Protein AF-A0A2W2DM22-F1 (afdb_monomer_lite)

Sequence (124 aa):
AEGGGFAGAFPGEAGGELDALRLTFRRKAYLAALDRLVTRLGEAVPSRVGDVPDSPELAGLLRRRAELGLDCSPGAPLLLDERGGPIPAEETERRLRFARLVRVSIEGNAGLCRGLLRTRYAGR

Secondary structure (DSSP, 8-state):
-----HHHHSTTTHHHHHHHHHHHHHHHHHHHHHHHHHHHHTT---SBGGGSPP-HHHHHHHHHHHHHT---STTSBS-B-TTSPBPPHHHHHHHHHHHHHHHHHHHHHHHHHHHHHHHHHTT-

pLDDT: mean 89.44, std 14.13, range [38.12, 98.69]

Radius of gyration: 17.46 Å; chains: 1; bounding box: 32×31×54 Å

Foldseek 3Di:
DPDQDVCNVPPPPCDPVVVVVVLVVLQLQLLLLLLVQDVVVDPDDDQFLLVRPDDPSSVSNLVSCVVQVEDSDRGQGSAAHSNNHHDDPVCVVVSSVVSVVSNVVVVVVVVVVVVVCCVVPVPD

Structure (mmCIF, N/CA/C/O backbone):
data_AF-A0A2W2DM22-F1
#
_entry.id   AF-A0A2W2DM22-F1
#
loop_
_atom_site.group_PDB
_atom_site.id
_atom_site.type_symbol
_atom_site.label_atom_id
_atom_site.label_alt_id
_atom_site.label_comp_id
_atom_site.label_asym_id
_atom_site.label_entity_id
_atom_site.label_seq_id
_atom_site.pdbx_PDB_ins_code
_atom_site.Cartn_x
_atom_site.Cartn_y
_atom_site.Cartn_z
_atom_site.occupancy
_atom_site.B_iso_or_equiv
_atom_site.auth_seq_id
_atom_site.auth_comp_id
_atom_site.auth_asym_id
_atom_site.auth_atom_id
_atom_site.pdbx_PDB_model_num
ATOM 1 N N . ALA A 1 1 ? 8.227 -3.312 -36.137 1.00 38.12 1 ALA A N 1
ATOM 2 C CA . ALA A 1 1 ? 7.721 -3.993 -34.934 1.00 38.12 1 ALA A CA 1
ATOM 3 C C . ALA A 1 1 ? 8.414 -3.387 -33.722 1.00 38.12 1 ALA A C 1
ATOM 5 O O . ALA A 1 1 ? 9.594 -3.637 -33.513 1.00 38.12 1 ALA A O 1
ATOM 6 N N . GLU A 1 2 ? 7.718 -2.516 -32.991 1.00 56.66 2 GLU A N 1
ATOM 7 C CA . GLU A 1 2 ? 8.115 -2.147 -31.631 1.00 56.66 2 GLU A CA 1
ATOM 8 C C . GLU A 1 2 ? 7.848 -3.361 -30.743 1.00 56.66 2 GLU A C 1
ATOM 10 O O . GLU A 1 2 ? 6.728 -3.866 -30.735 1.00 56.66 2 GLU A O 1
ATOM 15 N N . GLY A 1 3 ? 8.854 -3.913 -30.071 1.00 49.59 3 GLY A N 1
ATOM 16 C CA . GLY A 1 3 ? 8.620 -5.210 -29.434 1.00 49.59 3 GLY A CA 1
ATOM 17 C C . GLY A 1 3 ? 9.828 -5.850 -28.790 1.00 49.59 3 GLY A C 1
ATOM 18 O O . GLY A 1 3 ? 10.070 -7.032 -28.981 1.00 49.59 3 GLY A O 1
ATOM 19 N N . GLY A 1 4 ? 10.582 -5.079 -28.018 1.00 42.50 4 GLY A N 1
ATOM 20 C CA . GLY A 1 4 ? 11.546 -5.631 -27.081 1.00 42.50 4 GLY A CA 1
ATOM 21 C C . GLY A 1 4 ? 11.340 -4.960 -25.739 1.00 42.50 4 GLY A C 1
ATOM 22 O O . GLY A 1 4 ? 12.092 -4.059 -25.387 1.00 42.50 4 GLY A O 1
ATOM 23 N N . GLY A 1 5 ? 10.295 -5.344 -24.997 1.00 61.47 5 GLY A N 1
ATOM 24 C CA . GLY A 1 5 ? 10.232 -5.012 -23.568 1.00 61.47 5 GLY A CA 1
ATOM 25 C C . GLY A 1 5 ? 11.482 -5.541 -22.850 1.00 61.47 5 GLY A C 1
ATOM 26 O O . GLY A 1 5 ? 12.315 -6.196 -23.465 1.00 61.47 5 GLY A O 1
ATOM 27 N N . PHE A 1 6 ? 11.625 -5.327 -21.543 1.00 63.94 6 PHE A N 1
ATOM 28 C CA . PHE A 1 6 ? 12.798 -5.822 -20.797 1.00 63.94 6 PHE A CA 1
ATOM 29 C C . PHE A 1 6 ? 13.142 -7.299 -21.103 1.00 63.94 6 PHE A C 1
ATOM 31 O O . PHE A 1 6 ? 14.303 -7.636 -21.287 1.00 63.94 6 PHE A O 1
ATOM 38 N N . ALA A 1 7 ? 12.128 -8.152 -21.292 1.00 63.12 7 ALA A N 1
ATOM 39 C CA . ALA A 1 7 ? 12.307 -9.548 -21.695 1.00 63.12 7 ALA A CA 1
ATOM 40 C C . ALA A 1 7 ? 12.852 -9.779 -23.113 1.00 63.12 7 ALA A C 1
ATOM 42 O O . ALA A 1 7 ? 13.512 -10.783 -23.352 1.00 63.12 7 ALA A O 1
ATOM 43 N N . GLY A 1 8 ? 12.605 -8.858 -24.042 1.00 62.81 8 GLY A N 1
ATOM 44 C CA . GLY A 1 8 ? 13.243 -8.866 -25.357 1.00 62.81 8 GLY A CA 1
ATOM 45 C C . GLY A 1 8 ? 14.667 -8.303 -25.337 1.00 62.81 8 GLY A C 1
ATOM 46 O O . GLY A 1 8 ? 15.451 -8.638 -26.216 1.00 62.81 8 GLY A O 1
ATOM 47 N N . ALA A 1 9 ? 15.014 -7.478 -24.341 1.00 67.56 9 ALA A N 1
ATOM 48 C CA . ALA A 1 9 ? 16.380 -6.993 -24.139 1.00 67.56 9 ALA A CA 1
ATOM 49 C C . ALA A 1 9 ? 17.274 -8.020 -23.415 1.00 67.56 9 ALA A C 1
ATOM 51 O O . ALA A 1 9 ? 18.480 -8.028 -23.646 1.00 67.56 9 ALA A O 1
ATOM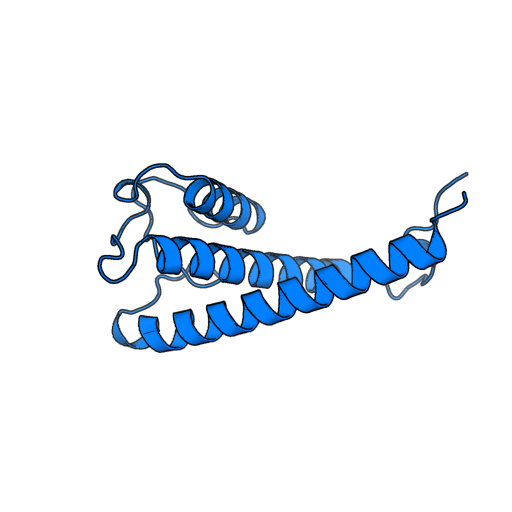 52 N N . PHE A 1 10 ? 16.683 -8.892 -22.587 1.00 62.25 10 PHE A N 1
ATOM 53 C CA . PHE A 1 10 ? 17.381 -9.918 -21.800 1.00 62.25 10 PHE A CA 1
ATOM 54 C C . PHE A 1 10 ? 16.659 -11.280 -21.900 1.00 62.25 10 PHE A C 1
ATOM 56 O O . PHE A 1 10 ? 15.888 -11.655 -21.005 1.00 62.25 10 PHE A O 1
ATOM 63 N N . PRO A 1 11 ? 16.847 -12.020 -23.010 1.00 59.50 11 PRO A N 1
ATOM 64 C CA . PRO A 1 11 ? 16.194 -13.309 -23.230 1.00 59.50 11 PRO A CA 1
ATOM 65 C C . PRO A 1 11 ? 16.674 -14.352 -22.210 1.00 59.50 11 PRO A C 1
ATOM 67 O O . PRO A 1 11 ? 17.872 -14.543 -22.040 1.00 59.50 11 PRO A O 1
ATOM 70 N N . GLY A 1 12 ? 15.748 -15.050 -21.548 1.00 62.72 12 GLY A N 1
ATOM 71 C CA . GLY A 1 12 ? 16.063 -16.105 -20.568 1.00 62.72 12 GLY A CA 1
ATOM 72 C C . GLY A 1 12 ? 16.193 -15.636 -19.113 1.00 62.72 12 GLY A C 1
ATOM 73 O O . GLY A 1 12 ? 15.990 -16.441 -18.211 1.00 62.72 12 GLY A O 1
ATOM 74 N N . GLU A 1 13 ? 16.413 -14.342 -18.871 1.00 56.16 13 GLU A N 1
ATOM 75 C CA . GLU A 1 13 ? 16.506 -13.766 -17.514 1.00 56.16 13 GLU A CA 1
ATOM 76 C C . GLU A 1 13 ? 15.158 -13.193 -17.030 1.00 56.16 13 GLU A C 1
ATOM 78 O O . GLU A 1 13 ? 14.842 -13.149 -15.846 1.00 56.16 13 GLU A O 1
ATOM 83 N N . ALA A 1 14 ? 14.287 -12.795 -17.957 1.00 58.22 14 ALA A N 1
ATOM 84 C CA . ALA A 1 14 ? 13.179 -11.898 -17.641 1.00 58.22 14 ALA A CA 1
ATOM 85 C C . ALA A 1 14 ? 11.823 -12.550 -17.306 1.00 58.22 14 ALA A C 1
ATOM 87 O O . ALA A 1 14 ? 10.915 -11.855 -16.854 1.00 58.22 14 ALA A O 1
ATOM 88 N N . GLY A 1 15 ? 11.632 -13.849 -17.555 1.00 57.16 15 GLY A N 1
ATOM 89 C CA . GLY A 1 15 ? 10.311 -14.486 -17.434 1.00 57.16 15 GLY A CA 1
ATOM 90 C C . GLY A 1 15 ? 9.806 -14.599 -15.990 1.00 57.16 15 GLY A C 1
ATOM 91 O O . GLY A 1 15 ? 8.660 -14.262 -15.716 1.00 57.16 15 GLY A O 1
ATOM 92 N N . GLY A 1 16 ? 10.672 -15.033 -15.065 1.00 59.94 16 GLY A N 1
ATOM 93 C CA . GLY A 1 16 ? 10.334 -15.236 -13.648 1.00 59.94 16 GLY A CA 1
ATOM 94 C C . GLY A 1 16 ? 10.820 -14.124 -12.713 1.00 59.94 16 GLY A C 1
ATOM 95 O O . GLY A 1 16 ? 10.112 -13.753 -11.775 1.00 59.94 16 GLY A O 1
ATOM 96 N N . GLU A 1 17 ? 11.992 -13.535 -12.981 1.00 65.19 17 GLU A N 1
ATOM 97 C CA . GLU A 1 17 ? 12.535 -12.455 -12.144 1.00 65.19 17 GLU A CA 1
ATOM 98 C C . GLU A 1 17 ? 11.653 -11.204 -12.161 1.00 65.19 17 GLU A C 1
ATOM 100 O O . GLU A 1 17 ? 11.494 -10.540 -11.135 1.00 65.19 17 GLU A O 1
ATOM 105 N N . LEU A 1 18 ? 11.021 -10.892 -13.299 1.00 80.00 18 LEU A N 1
ATOM 106 C CA . LEU A 1 18 ? 10.202 -9.689 -13.414 1.00 80.00 18 LEU A CA 1
ATOM 107 C C . LEU A 1 18 ? 8.929 -9.745 -12.573 1.00 80.00 18 LEU A C 1
ATOM 109 O O . LEU A 1 18 ? 8.507 -8.704 -12.075 1.00 80.00 18 LEU A O 1
ATOM 113 N N . ASP A 1 19 ? 8.315 -10.910 -12.386 1.00 84.00 19 ASP A N 1
ATOM 114 C CA . ASP A 1 19 ? 7.096 -11.013 -11.579 1.00 84.00 19 ASP A CA 1
ATOM 115 C C . ASP A 1 19 ?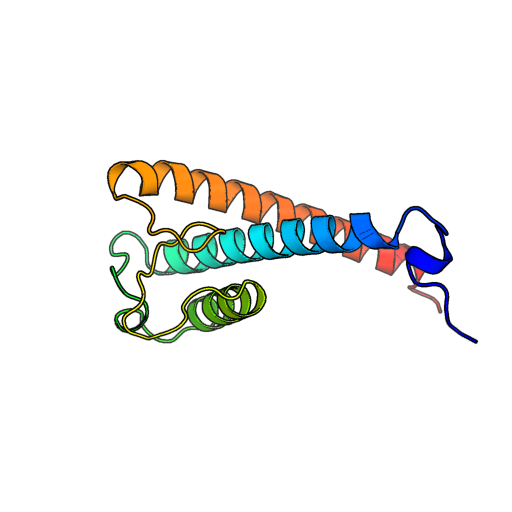 7.396 -10.904 -10.085 1.00 84.00 19 ASP A C 1
ATOM 117 O O . ASP A 1 19 ? 6.720 -10.154 -9.373 1.00 84.00 19 ASP A O 1
ATOM 121 N N . ALA A 1 20 ? 8.473 -11.540 -9.621 1.00 85.94 20 ALA A N 1
ATOM 122 C CA . ALA A 1 20 ? 8.972 -11.357 -8.260 1.00 85.94 20 ALA A CA 1
ATOM 123 C C . ALA A 1 20 ? 9.384 -9.894 -8.001 1.00 85.94 20 ALA A C 1
ATOM 125 O O . ALA A 1 20 ? 9.067 -9.312 -6.952 1.00 85.94 20 ALA A O 1
ATOM 126 N N . LEU A 1 21 ? 10.027 -9.259 -8.983 1.00 88.44 21 LEU A N 1
ATOM 127 C CA . LEU A 1 21 ? 10.399 -7.851 -8.918 1.00 88.44 21 LEU A CA 1
ATOM 128 C C . LEU A 1 21 ? 9.161 -6.945 -8.883 1.00 88.44 21 LEU A C 1
ATOM 130 O O . LEU A 1 21 ? 9.057 -6.072 -8.019 1.00 88.44 21 LEU A O 1
ATOM 134 N N . ARG A 1 22 ? 8.181 -7.172 -9.765 1.00 90.88 22 ARG A N 1
ATOM 135 C CA . ARG A 1 22 ? 6.902 -6.441 -9.785 1.00 90.88 22 ARG A CA 1
ATOM 136 C C . ARG A 1 22 ? 6.175 -6.572 -8.459 1.00 90.88 22 ARG A C 1
ATOM 138 O O . ARG A 1 22 ? 5.708 -5.564 -7.934 1.00 90.88 22 ARG A O 1
ATOM 145 N N . LEU A 1 23 ? 6.110 -7.776 -7.896 1.00 93.62 23 LEU A N 1
ATOM 146 C CA . LEU A 1 23 ? 5.510 -8.001 -6.586 1.00 93.62 23 LEU A CA 1
ATOM 147 C C . LEU A 1 23 ? 6.234 -7.190 -5.506 1.00 93.62 23 LEU A C 1
ATOM 149 O O . LEU A 1 23 ? 5.585 -6.527 -4.698 1.00 93.62 23 LEU A O 1
ATOM 153 N N . THR A 1 24 ? 7.567 -7.163 -5.532 1.00 93.81 24 THR A N 1
ATOM 154 C CA . THR A 1 24 ? 8.370 -6.342 -4.613 1.00 93.81 24 THR A CA 1
ATOM 155 C C . THR A 1 24 ? 8.021 -4.857 -4.734 1.00 93.81 24 THR A C 1
ATOM 157 O O . THR A 1 24 ? 7.792 -4.192 -3.722 1.00 93.81 24 THR A O 1
ATOM 160 N N . PHE A 1 25 ? 7.917 -4.324 -5.953 1.00 94.00 25 PHE A N 1
ATOM 161 C CA . PHE A 1 25 ? 7.515 -2.931 -6.167 1.00 94.00 25 PHE A CA 1
ATOM 162 C C . PHE A 1 25 ? 6.068 -2.655 -5.749 1.00 94.00 25 PHE A C 1
ATOM 164 O O . PHE A 1 25 ? 5.817 -1.612 -5.149 1.00 94.00 25 PHE A O 1
ATOM 171 N N . ARG A 1 26 ? 5.129 -3.575 -6.000 1.00 96.56 26 ARG A N 1
ATOM 172 C CA . ARG A 1 26 ? 3.728 -3.453 -5.557 1.00 96.56 26 ARG A CA 1
ATOM 173 C C . ARG A 1 26 ? 3.628 -3.405 -4.033 1.00 96.56 26 ARG A C 1
ATOM 175 O O . ARG A 1 26 ? 2.980 -2.510 -3.499 1.00 96.56 26 ARG A O 1
ATOM 182 N N . ARG A 1 27 ? 4.351 -4.282 -3.328 1.00 97.69 27 ARG A N 1
ATOM 183 C CA . ARG A 1 27 ? 4.442 -4.275 -1.857 1.00 97.69 27 ARG A CA 1
ATOM 184 C C . ARG A 1 27 ? 5.018 -2.965 -1.328 1.00 97.69 27 ARG A C 1
ATOM 186 O O . ARG A 1 27 ? 4.441 -2.349 -0.439 1.00 97.69 27 ARG A O 1
ATOM 193 N N . LYS A 1 28 ? 6.109 -2.477 -1.923 1.00 97.75 28 LYS A N 1
ATOM 194 C CA . LYS A 1 28 ? 6.685 -1.174 -1.561 1.00 97.75 28 LYS A CA 1
ATOM 195 C C . LYS A 1 28 ? 5.702 -0.025 -1.820 1.00 97.75 28 LYS A C 1
ATOM 197 O O . LYS A 1 28 ? 5.557 0.862 -0.983 1.00 97.75 28 LYS A O 1
ATOM 202 N N . ALA A 1 29 ? 4.997 -0.047 -2.951 1.00 97.62 29 ALA A N 1
ATOM 203 C CA . ALA A 1 29 ? 4.001 0.965 -3.295 1.00 97.62 29 ALA A CA 1
ATOM 204 C C . ALA A 1 29 ? 2.811 0.967 -2.323 1.00 97.62 29 ALA A C 1
ATOM 206 O O . ALA A 1 29 ? 2.319 2.044 -1.984 1.00 97.62 29 ALA A O 1
ATOM 207 N N . TYR A 1 30 ? 2.385 -0.211 -1.858 1.00 98.44 30 TYR A N 1
ATOM 208 C CA . TYR A 1 30 ? 1.400 -0.363 -0.789 1.00 98.44 30 TYR A CA 1
ATOM 209 C C . TYR A 1 30 ? 1.879 0.280 0.517 1.00 98.44 30 TYR A C 1
ATOM 211 O O . TYR A 1 30 ? 1.198 1.166 1.027 1.00 98.44 30 TYR A O 1
ATOM 219 N N . LEU A 1 31 ? 3.076 -0.067 1.004 1.00 98.25 31 LEU A N 1
ATOM 220 C CA . LEU A 1 31 ? 3.636 0.528 2.226 1.00 98.25 31 LEU A CA 1
ATOM 221 C C . LEU A 1 31 ? 3.742 2.057 2.123 1.00 98.25 31 LEU A C 1
ATOM 223 O O . LEU A 1 31 ? 3.377 2.777 3.047 1.00 98.25 31 LEU A O 1
ATOM 227 N N . ALA A 1 32 ? 4.165 2.572 0.969 1.00 98.19 32 ALA A N 1
ATOM 228 C CA . ALA A 1 32 ? 4.229 4.010 0.737 1.00 98.19 32 ALA A CA 1
ATOM 229 C C . ALA A 1 32 ? 2.845 4.688 0.714 1.00 98.19 32 ALA A C 1
ATOM 231 O O . ALA A 1 32 ? 2.725 5.857 1.076 1.00 98.19 32 ALA A O 1
ATOM 232 N N . ALA A 1 33 ? 1.800 3.994 0.250 1.00 98.25 33 ALA A N 1
ATOM 233 C CA . ALA A 1 33 ? 0.426 4.488 0.318 1.00 98.25 33 ALA A CA 1
ATOM 234 C C . ALA A 1 33 ? -0.110 4.473 1.757 1.00 98.25 33 ALA A C 1
ATOM 236 O O . ALA A 1 33 ? -0.765 5.432 2.159 1.00 98.25 33 ALA A O 1
ATOM 237 N N . LEU A 1 34 ? 0.228 3.439 2.535 1.00 97.88 34 LEU A N 1
ATOM 238 C CA . LEU A 1 34 ? -0.122 3.340 3.949 1.00 97.88 34 LEU A CA 1
ATOM 239 C C . LEU A 1 34 ? 0.492 4.488 4.761 1.00 97.88 34 LEU A C 1
ATOM 241 O O . LEU A 1 34 ? -0.230 5.164 5.487 1.00 97.88 34 LEU A O 1
ATOM 245 N N . ASP A 1 35 ? 1.785 4.775 4.570 1.00 97.94 35 ASP A N 1
ATOM 246 C CA . ASP A 1 35 ? 2.460 5.902 5.233 1.00 97.94 35 ASP A CA 1
ATOM 247 C C . ASP A 1 35 ? 1.805 7.252 4.899 1.00 97.94 35 ASP A C 1
ATOM 249 O O . ASP A 1 35 ? 1.592 8.070 5.791 1.00 97.94 35 ASP A O 1
ATOM 253 N N . ARG A 1 36 ? 1.426 7.480 3.630 1.00 97.81 36 ARG A N 1
ATOM 254 C CA . ARG A 1 36 ? 0.714 8.706 3.221 1.00 97.81 36 ARG A CA 1
ATOM 255 C C . ARG A 1 36 ? -0.625 8.856 3.930 1.00 97.81 36 ARG A C 1
ATOM 257 O O . ARG A 1 36 ? -0.921 9.940 4.427 1.00 97.81 36 ARG A O 1
ATOM 264 N N . LEU A 1 37 ? -1.419 7.786 3.978 1.00 98.19 37 LEU A N 1
ATOM 265 C CA . LEU A 1 37 ? -2.715 7.826 4.644 1.00 98.19 37 LEU A CA 1
ATOM 266 C C . LEU A 1 37 ? -2.553 8.080 6.144 1.00 98.19 37 LEU A C 1
ATOM 268 O O . LEU A 1 37 ? -3.201 8.972 6.676 1.00 98.19 37 LEU A O 1
ATOM 272 N N . VAL A 1 38 ? -1.666 7.345 6.814 1.00 96.81 38 VAL A N 1
ATOM 273 C CA . VAL A 1 38 ? -1.451 7.499 8.259 1.00 96.81 38 VAL A CA 1
ATOM 274 C C . VAL A 1 38 ? -0.886 8.878 8.598 1.00 96.81 38 VAL A C 1
ATOM 276 O O . VAL A 1 38 ? -1.372 9.519 9.523 1.00 96.81 38 VAL A O 1
ATOM 279 N N . THR A 1 39 ? 0.050 9.398 7.800 1.00 96.44 39 THR A N 1
ATOM 280 C CA . THR A 1 39 ? 0.559 10.771 7.961 1.00 96.44 39 THR A CA 1
ATOM 281 C C . THR A 1 39 ? -0.564 11.805 7.853 1.00 96.44 39 THR A C 1
ATOM 283 O O . THR A 1 39 ? -0.568 12.778 8.601 1.00 96.44 39 THR A O 1
ATOM 286 N N . ARG A 1 40 ? -1.534 11.601 6.949 1.00 96.19 40 ARG A N 1
ATOM 287 C CA . ARG A 1 40 ? -2.708 12.478 6.824 1.00 96.19 40 ARG A CA 1
ATOM 288 C C . ARG A 1 40 ? -3.641 12.374 8.032 1.00 96.19 40 ARG A C 1
ATOM 290 O O . ARG A 1 40 ? -4.202 13.384 8.441 1.00 96.19 40 ARG A O 1
ATOM 297 N N . LEU A 1 41 ? -3.862 11.164 8.543 1.00 95.69 41 LEU A N 1
ATOM 298 C CA . LEU A 1 41 ? -4.768 10.917 9.669 1.00 95.69 41 LEU A CA 1
ATOM 299 C C . LEU A 1 41 ? -4.208 11.430 11.003 1.00 95.69 41 LEU A C 1
ATOM 301 O O . LEU A 1 41 ? -4.982 11.790 11.885 1.00 95.69 41 LEU A O 1
ATOM 305 N N . GLY A 1 42 ? -2.883 11.495 11.142 1.00 93.69 42 GLY A N 1
ATOM 306 C CA . GLY A 1 42 ? -2.234 11.922 12.377 1.00 93.69 42 GLY A CA 1
ATOM 307 C C . GLY A 1 42 ? -2.326 10.850 13.464 1.00 93.69 42 GLY A C 1
ATOM 308 O O . GLY A 1 42 ? -2.179 9.661 13.190 1.00 93.69 42 GLY A O 1
ATOM 309 N N . GLU A 1 43 ? -2.540 11.268 14.710 1.00 84.38 43 GLU A N 1
ATOM 310 C CA . GLU A 1 43 ? -2.456 10.382 15.882 1.00 84.38 43 GLU A CA 1
ATOM 311 C C . GLU A 1 43 ? -3.657 9.431 16.027 1.00 84.38 43 GLU A C 1
ATOM 313 O O . GLU A 1 43 ? -3.530 8.351 16.602 1.00 84.38 43 GLU A O 1
ATOM 318 N N . ALA A 1 44 ? -4.817 9.790 15.470 1.00 87.38 44 ALA A N 1
ATOM 319 C CA . ALA A 1 44 ? -6.050 9.014 15.577 1.00 87.38 44 ALA A CA 1
ATOM 320 C C . ALA A 1 44 ? -6.275 8.148 14.327 1.00 87.38 44 ALA A C 1
ATOM 322 O O . ALA A 1 44 ? -7.132 8.439 13.493 1.00 87.38 44 ALA A O 1
ATOM 323 N N . VAL A 1 45 ? -5.490 7.078 14.185 1.00 92.75 45 VAL A N 1
ATOM 324 C CA . VAL A 1 45 ? -5.631 6.117 13.079 1.00 92.75 45 VAL A CA 1
ATOM 325 C C . VAL A 1 45 ? -6.801 5.160 13.366 1.00 92.75 45 VAL A C 1
ATOM 327 O O . VAL A 1 45 ? -6.721 4.396 14.331 1.00 92.75 45 VAL A O 1
ATOM 330 N N . PRO A 1 46 ? -7.878 5.150 12.554 1.00 95.31 46 PRO A N 1
ATOM 331 C CA . PRO A 1 46 ? -9.000 4.243 12.769 1.00 95.31 46 PRO A CA 1
ATOM 332 C C . PRO A 1 46 ? -8.602 2.774 12.609 1.00 95.31 46 PRO A C 1
ATOM 334 O O . PRO A 1 46 ? -7.681 2.430 11.868 1.00 95.31 46 PRO A O 1
ATOM 337 N N . SER A 1 47 ? -9.326 1.881 13.283 1.00 95.50 47 SER A N 1
ATOM 338 C CA . SER A 1 47 ? -9.013 0.448 13.249 1.00 95.50 47 SER A CA 1
ATOM 339 C C . SER A 1 47 ? -9.446 -0.239 11.948 1.00 95.50 47 SER A C 1
ATOM 341 O O . SER A 1 47 ? -8.807 -1.209 11.532 1.00 95.50 47 SER A O 1
ATOM 343 N N . ARG A 1 48 ? -10.497 0.264 11.282 1.00 97.81 48 ARG A N 1
ATOM 344 C CA . ARG A 1 48 ? -11.072 -0.318 10.062 1.00 97.81 48 ARG A CA 1
ATOM 345 C C . ARG A 1 48 ? -11.049 0.659 8.900 1.00 97.81 48 ARG A C 1
ATOM 347 O O . ARG A 1 48 ? -11.034 1.870 9.088 1.00 97.81 48 ARG A O 1
ATOM 354 N N . VAL A 1 49 ? -11.087 0.111 7.689 1.00 98.06 49 VAL A N 1
ATOM 355 C CA . VAL A 1 49 ? -11.142 0.885 6.442 1.00 98.06 49 VAL A CA 1
ATOM 356 C C . VAL A 1 49 ? -12.375 1.791 6.387 1.00 98.06 49 VAL A C 1
ATOM 358 O O . VAL A 1 49 ? -12.245 2.953 6.019 1.00 98.06 49 VAL A O 1
ATOM 361 N N . GLY A 1 50 ? -13.549 1.282 6.766 1.00 98.00 50 GLY A N 1
ATOM 362 C CA . GLY A 1 50 ? -14.819 2.013 6.686 1.00 98.00 50 GLY A CA 1
ATOM 363 C C . GLY A 1 50 ? -14.939 3.193 7.651 1.00 98.00 50 GLY A C 1
ATOM 364 O O . GLY A 1 50 ? -15.787 4.054 7.446 1.00 98.00 50 GLY A O 1
ATOM 365 N N . ASP A 1 51 ? -14.073 3.255 8.663 1.00 97.94 51 ASP A N 1
ATOM 366 C CA . ASP A 1 51 ? -14.035 4.349 9.636 1.00 97.94 51 ASP A CA 1
ATOM 367 C C . ASP A 1 51 ? -13.149 5.516 9.155 1.00 97.94 51 ASP A C 1
ATOM 369 O O . ASP A 1 51 ? -13.057 6.555 9.811 1.00 97.94 51 ASP A O 1
ATOM 373 N N . VAL A 1 52 ? -12.447 5.350 8.027 1.00 97.81 52 VAL A N 1
ATOM 374 C CA . VAL A 1 52 ? -11.553 6.369 7.473 1.00 97.81 52 VAL A CA 1
ATOM 375 C C . VAL A 1 52 ? -12.342 7.315 6.566 1.00 97.81 52 VAL A C 1
ATOM 377 O O . VAL A 1 52 ? -12.965 6.848 5.615 1.00 97.81 52 VAL A O 1
ATOM 380 N N . PRO A 1 53 ? -12.266 8.644 6.773 1.00 96.06 53 PRO A N 1
ATOM 381 C CA . PRO A 1 53 ? -12.878 9.601 5.858 1.00 96.06 53 PRO A CA 1
ATOM 382 C C . PRO A 1 53 ? -12.323 9.474 4.438 1.00 96.06 53 PRO A C 1
ATOM 384 O O . PRO A 1 53 ? -11.101 9.360 4.255 1.00 96.06 53 PRO A O 1
ATOM 387 N N . ASP A 1 54 ? -13.216 9.573 3.452 1.00 97.00 54 ASP A N 1
ATOM 388 C CA . ASP A 1 54 ? -12.871 9.526 2.033 1.00 97.00 54 ASP A CA 1
ATOM 389 C C . ASP A 1 54 ? -11.789 10.548 1.681 1.00 97.00 54 ASP A C 1
ATOM 391 O O . ASP A 1 54 ? -11.867 11.735 2.007 1.00 97.00 54 ASP A O 1
ATOM 395 N N . SER A 1 55 ? -10.743 10.074 1.003 1.00 98.06 55 SER A N 1
ATOM 396 C CA . SER A 1 55 ? -9.644 10.919 0.548 1.00 98.06 55 SER A CA 1
ATOM 397 C C . SER A 1 55 ? -8.870 10.277 -0.609 1.00 98.06 55 SER A C 1
ATOM 399 O O . SER A 1 55 ? -8.925 9.054 -0.793 1.00 98.06 55 SER A O 1
ATOM 401 N N . PRO A 1 56 ? -8.082 11.060 -1.370 1.00 98.38 56 PRO A N 1
ATOM 402 C CA . PRO A 1 56 ? -7.191 10.520 -2.398 1.00 98.38 56 PRO A CA 1
ATOM 403 C C . PRO A 1 56 ? -6.194 9.479 -1.862 1.00 98.38 56 PRO A C 1
ATOM 405 O O . PRO A 1 56 ? -5.854 8.523 -2.561 1.00 98.38 56 PRO A O 1
ATOM 408 N N . GLU A 1 57 ? -5.733 9.631 -0.621 1.00 98.50 57 GLU A N 1
ATOM 409 C CA . GLU A 1 57 ? -4.822 8.703 0.058 1.00 98.50 57 GLU A CA 1
ATOM 410 C C . GLU A 1 57 ? -5.517 7.385 0.390 1.00 98.50 57 GLU A C 1
ATOM 412 O O . GLU A 1 57 ? -4.924 6.330 0.165 1.00 98.50 57 GLU A O 1
ATOM 417 N N . LEU A 1 58 ? -6.771 7.431 0.862 1.00 98.56 58 LEU A N 1
ATOM 418 C CA . LEU A 1 58 ? -7.559 6.223 1.113 1.00 98.56 58 LEU A CA 1
ATOM 419 C C . LEU A 1 58 ? -7.820 5.478 -0.202 1.00 98.56 58 LEU A C 1
ATOM 421 O O . LEU A 1 58 ? -7.508 4.293 -0.310 1.00 98.56 58 LEU A O 1
ATOM 425 N N . ALA A 1 59 ? -8.279 6.180 -1.242 1.00 98.62 59 ALA A N 1
ATOM 426 C CA . ALA A 1 59 ? -8.471 5.594 -2.570 1.00 98.62 59 ALA A CA 1
ATOM 427 C C . ALA A 1 59 ? -7.160 5.017 -3.144 1.00 98.62 59 ALA A C 1
ATOM 429 O O . ALA A 1 59 ? -7.136 3.941 -3.749 1.00 98.62 59 ALA A O 1
ATOM 430 N N . GLY A 1 60 ? -6.040 5.713 -2.928 1.00 98.50 60 GLY A N 1
ATOM 431 C CA . GLY A 1 60 ? -4.706 5.257 -3.306 1.00 98.50 60 GLY A CA 1
ATOM 432 C C . GLY A 1 60 ? -4.276 3.990 -2.568 1.00 98.50 60 GLY A C 1
ATOM 433 O O . GLY A 1 60 ? -3.731 3.085 -3.203 1.00 98.50 60 GLY A O 1
ATOM 434 N N . LEU A 1 61 ? -4.540 3.902 -1.263 1.00 98.62 61 LEU A N 1
ATOM 435 C CA . LEU A 1 61 ? -4.281 2.712 -0.453 1.00 98.62 61 LEU A CA 1
ATOM 436 C C . LEU A 1 61 ? -5.101 1.517 -0.949 1.00 98.62 61 LEU A C 1
ATOM 438 O O . LEU A 1 61 ? -4.526 0.460 -1.210 1.00 98.62 61 LEU A O 1
ATOM 442 N N . LEU A 1 62 ? -6.414 1.692 -1.130 1.00 98.62 62 LEU A N 1
ATOM 443 C CA . LEU A 1 62 ? -7.321 0.624 -1.566 1.00 98.62 62 LEU A CA 1
ATOM 444 C C . LEU A 1 62 ? -6.955 0.088 -2.951 1.00 98.62 62 LEU A C 1
ATOM 446 O O . LEU A 1 62 ? -6.915 -1.123 -3.155 1.00 98.62 62 LEU A O 1
ATOM 450 N N . ARG A 1 63 ? -6.561 0.963 -3.883 1.00 98.69 63 ARG A N 1
ATOM 451 C CA . ARG A 1 63 ? -6.038 0.529 -5.187 1.00 98.69 63 ARG A CA 1
ATOM 452 C C . ARG A 1 63 ? -4.803 -0.368 -5.043 1.00 98.69 63 ARG A C 1
ATOM 454 O O . ARG A 1 63 ? -4.711 -1.390 -5.715 1.00 98.69 63 ARG A O 1
ATOM 461 N N . ARG A 1 64 ? -3.857 -0.021 -4.160 1.00 98.38 64 ARG A N 1
ATOM 462 C CA . ARG A 1 64 ? -2.654 -0.844 -3.920 1.00 98.38 64 ARG A CA 1
ATOM 463 C C . ARG A 1 64 ? -2.964 -2.154 -3.202 1.00 98.38 64 ARG A C 1
ATOM 465 O O . ARG A 1 64 ? -2.308 -3.151 -3.484 1.00 98.38 64 ARG A O 1
ATOM 472 N N . ARG A 1 65 ? -3.963 -2.168 -2.316 1.00 98.25 65 ARG A N 1
ATOM 473 C CA . ARG A 1 65 ? -4.475 -3.405 -1.713 1.00 98.25 65 ARG A CA 1
ATOM 474 C C . ARG A 1 65 ? -5.049 -4.339 -2.771 1.00 98.25 65 ARG A C 1
ATOM 476 O O . ARG A 1 65 ? -4.646 -5.496 -2.817 1.00 98.25 65 ARG A O 1
ATOM 483 N N . ALA A 1 66 ? -5.889 -3.826 -3.668 1.00 98.31 66 ALA A N 1
ATOM 484 C CA . ALA A 1 66 ? -6.468 -4.610 -4.757 1.00 98.31 66 ALA A CA 1
ATOM 485 C C . ALA A 1 66 ? -5.393 -5.219 -5.679 1.00 98.31 66 ALA A C 1
ATOM 487 O O . ALA A 1 66 ? -5.467 -6.397 -6.015 1.00 98.31 66 ALA A O 1
ATOM 488 N N . GLU A 1 67 ? -4.340 -4.464 -6.018 1.00 97.50 67 GLU A N 1
ATOM 489 C CA . GLU A 1 67 ? -3.193 -4.963 -6.804 1.00 97.50 67 GLU A CA 1
ATOM 490 C C . GLU A 1 67 ? -2.428 -6.123 -6.133 1.00 97.50 67 GLU A C 1
ATOM 492 O O . GLU A 1 67 ? -1.713 -6.864 -6.814 1.00 97.50 67 GLU A O 1
ATOM 497 N N . LEU A 1 68 ? -2.540 -6.256 -4.808 1.00 97.75 68 LEU A N 1
ATOM 498 C CA . LEU A 1 68 ? -1.924 -7.308 -3.996 1.00 97.75 68 LEU A CA 1
ATOM 499 C C . LEU A 1 68 ? -2.920 -8.399 -3.567 1.00 97.75 68 LEU A C 1
ATOM 501 O O . LEU A 1 68 ? -2.509 -9.356 -2.916 1.00 97.75 68 LEU A O 1
ATOM 505 N N . GLY A 1 69 ? -4.206 -8.265 -3.911 1.00 97.81 69 GLY A N 1
ATOM 506 C CA . GLY A 1 69 ? -5.263 -9.168 -3.452 1.00 97.81 69 GLY A CA 1
ATOM 507 C C . GLY A 1 69 ? -5.583 -9.050 -1.957 1.00 97.81 69 GLY A C 1
ATOM 508 O O . GLY A 1 69 ? -6.056 -10.012 -1.362 1.00 97.81 69 GLY A O 1
ATOM 509 N N . LEU A 1 70 ? -5.298 -7.901 -1.334 1.00 98.25 70 LEU A N 1
ATOM 510 C CA . LEU A 1 70 ? -5.601 -7.654 0.079 1.00 98.25 70 LEU A CA 1
ATOM 511 C C . LEU A 1 70 ? -7.057 -7.213 0.267 1.00 98.25 70 LEU A C 1
ATOM 513 O O . LEU A 1 70 ? -7.639 -6.568 -0.609 1.00 98.25 70 LEU A O 1
ATOM 517 N N . ASP A 1 71 ? -7.618 -7.500 1.443 1.00 97.88 71 ASP A N 1
ATOM 518 C CA . ASP A 1 71 ? -8.994 -7.133 1.777 1.00 97.88 71 ASP A CA 1
ATOM 519 C C . ASP A 1 71 ? -9.191 -5.605 1.751 1.00 97.88 71 ASP A C 1
ATOM 521 O O . ASP A 1 71 ? -8.490 -4.839 2.423 1.00 97.88 71 ASP A O 1
ATOM 525 N N . CYS A 1 72 ? -10.146 -5.168 0.934 1.00 98.25 72 CYS A N 1
ATOM 526 C CA . CYS A 1 72 ? -10.532 -3.770 0.741 1.00 98.25 72 CYS A CA 1
ATOM 527 C C . CYS A 1 72 ? -11.919 -3.464 1.325 1.00 98.25 72 CYS A C 1
ATOM 529 O O . CYS A 1 72 ? -12.426 -2.361 1.125 1.00 98.25 72 CYS A O 1
ATOM 531 N N . SER A 1 73 ? -12.557 -4.434 1.986 1.00 97.94 73 SER A N 1
ATOM 532 C CA . SER A 1 73 ? -13.892 -4.263 2.545 1.00 97.94 73 SER A CA 1
ATOM 533 C C . SER A 1 73 ? -13.901 -3.187 3.639 1.00 97.94 73 SER 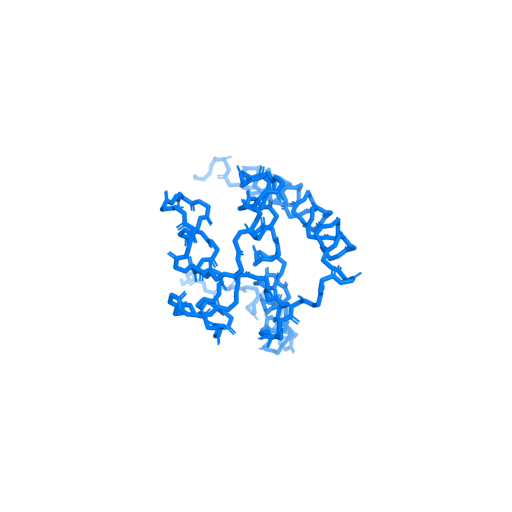A C 1
ATOM 535 O O . SER A 1 73 ? -12.904 -3.012 4.344 1.00 97.94 73 SER A O 1
ATOM 537 N N . PRO A 1 74 ? -15.029 -2.486 3.853 1.00 97.75 74 PRO A N 1
ATOM 538 C CA . PRO A 1 74 ? -15.143 -1.505 4.934 1.00 97.75 74 PRO A CA 1
ATOM 539 C C . PRO A 1 74 ? -14.852 -2.095 6.324 1.00 97.75 74 PRO A C 1
ATOM 541 O O . PRO A 1 74 ? -14.358 -1.398 7.206 1.00 97.75 74 PRO A O 1
ATOM 544 N N . GLY A 1 75 ? -15.122 -3.390 6.521 1.00 97.94 75 GLY A N 1
ATOM 545 C CA . GLY A 1 75 ? -14.851 -4.096 7.773 1.00 97.94 75 GLY A CA 1
ATOM 546 C C . GLY A 1 75 ? -13.390 -4.514 7.969 1.00 97.94 75 GLY A C 1
ATOM 547 O O . GLY A 1 75 ? -13.028 -4.877 9.090 1.00 97.94 75 GLY A O 1
ATOM 548 N N . ALA A 1 76 ? -12.557 -4.464 6.926 1.00 97.62 76 ALA A N 1
ATOM 549 C CA . ALA A 1 76 ? -11.166 -4.900 6.978 1.00 97.62 76 ALA A CA 1
ATOM 550 C C . ALA A 1 76 ? -10.331 -4.035 7.941 1.00 97.62 76 ALA A C 1
ATOM 552 O O . ALA A 1 76 ? -10.545 -2.818 8.003 1.00 97.62 76 ALA A O 1
ATOM 553 N N . PRO A 1 77 ? -9.325 -4.605 8.636 1.00 97.75 77 PRO A N 1
ATOM 554 C CA . PRO A 1 77 ? -8.368 -3.811 9.399 1.00 97.75 77 PRO A CA 1
ATOM 555 C C . PRO A 1 77 ? -7.669 -2.774 8.510 1.00 97.75 77 PRO A C 1
ATOM 557 O O . PRO A 1 77 ? -7.287 -3.070 7.371 1.00 97.75 77 PRO A O 1
ATOM 560 N N . LEU A 1 78 ? -7.468 -1.557 9.019 1.00 97.69 78 LEU A N 1
ATOM 561 C CA . LEU A 1 78 ? -6.767 -0.497 8.286 1.00 97.69 78 LEU A CA 1
ATOM 562 C C . LEU A 1 78 ? -5.260 -0.765 8.193 1.00 97.69 78 LEU A C 1
ATOM 564 O O . LEU A 1 78 ? -4.632 -0.516 7.161 1.00 97.69 78 LEU A O 1
ATOM 568 N N . LEU A 1 79 ? -4.682 -1.309 9.260 1.00 97.38 79 LEU A N 1
ATOM 569 C CA . LEU A 1 79 ? -3.265 -1.637 9.334 1.00 97.38 79 LEU A CA 1
ATOM 570 C C . LEU A 1 79 ? -3.066 -3.121 9.021 1.00 97.38 79 LEU A C 1
ATOM 572 O O . LEU A 1 79 ? -3.202 -3.977 9.891 1.00 97.38 79 LEU A O 1
ATOM 576 N N . LEU A 1 80 ? -2.751 -3.408 7.758 1.00 97.88 80 LEU A N 1
ATOM 577 C CA . LEU A 1 80 ? -2.314 -4.727 7.300 1.00 97.88 80 LEU A CA 1
ATOM 578 C C . LEU A 1 80 ? -0.845 -4.664 6.879 1.00 97.88 80 LEU A C 1
ATOM 580 O O . LEU A 1 80 ? -0.391 -3.651 6.336 1.00 97.88 80 LEU A O 1
ATOM 584 N N . ASP A 1 81 ? -0.113 -5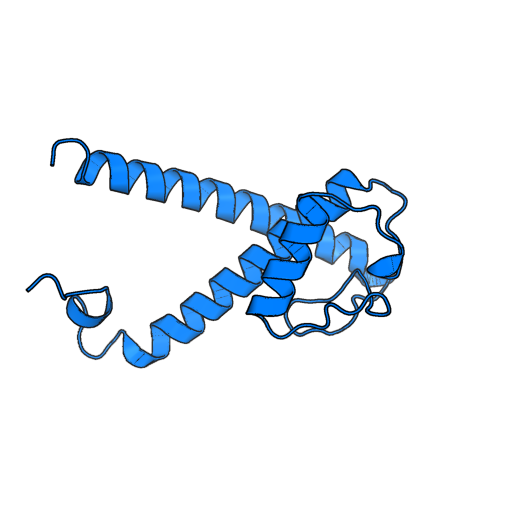.751 7.064 1.00 95.94 81 ASP A N 1
ATOM 585 C CA . ASP A 1 81 ? 1.163 -5.952 6.397 1.00 95.94 81 ASP A CA 1
ATOM 586 C C . ASP A 1 81 ? 0.967 -6.260 4.903 1.00 95.94 81 ASP A C 1
ATOM 588 O O . ASP A 1 81 ? -0.145 -6.434 4.397 1.00 95.94 81 ASP A O 1
ATOM 592 N N . GLU A 1 82 ? 2.065 -6.314 4.156 1.00 94.75 82 GLU A N 1
ATOM 593 C CA . GLU A 1 82 ? 2.054 -6.548 2.713 1.00 94.75 82 GLU A CA 1
ATOM 594 C C . GLU A 1 82 ? 1.685 -7.987 2.295 1.00 94.75 82 GLU A C 1
ATOM 596 O O . GLU A 1 82 ? 1.735 -8.320 1.104 1.00 94.75 82 GLU A O 1
ATOM 601 N N . ARG A 1 83 ? 1.351 -8.845 3.267 1.00 94.88 83 ARG A N 1
ATOM 602 C CA . ARG A 1 83 ? 0.824 -10.204 3.090 1.00 94.88 83 ARG A CA 1
ATOM 603 C C . ARG A 1 83 ? -0.646 -10.310 3.513 1.00 94.88 83 ARG A C 1
ATOM 605 O O . ARG A 1 83 ? -1.234 -11.370 3.327 1.00 94.88 83 ARG A O 1
ATOM 612 N N . GLY A 1 84 ? -1.236 -9.234 4.039 1.00 95.56 84 GLY A N 1
ATOM 613 C CA . GLY A 1 84 ? -2.630 -9.181 4.481 1.00 95.56 84 GLY A CA 1
ATOM 614 C C . GLY A 1 84 ? -2.854 -9.548 5.944 1.00 95.56 84 GLY A C 1
ATOM 615 O O . GLY A 1 84 ? -4.005 -9.622 6.366 1.00 95.56 84 GLY A O 1
ATOM 616 N N . GLY A 1 85 ? -1.792 -9.758 6.725 1.00 96.88 85 GLY A N 1
ATOM 617 C CA . GLY A 1 85 ? -1.903 -9.962 8.167 1.00 96.88 85 GLY A CA 1
ATOM 618 C C . GLY A 1 85 ? -2.138 -8.633 8.892 1.00 96.88 85 GLY A C 1
ATOM 619 O O . GLY A 1 85 ? -1.500 -7.642 8.532 1.00 96.88 85 GLY A O 1
ATOM 620 N N . PRO A 1 86 ? -3.024 -8.559 9.901 1.00 96.62 86 PRO A N 1
ATOM 621 C CA . PRO A 1 86 ? -3.165 -7.354 10.711 1.00 96.62 86 PRO A CA 1
ATOM 622 C C . PRO A 1 86 ? -1.854 -7.032 11.428 1.00 96.62 86 PRO A C 1
ATOM 624 O O . PRO A 1 86 ? -1.185 -7.926 11.943 1.00 96.62 86 PRO A O 1
ATOM 627 N N . ILE A 1 87 ? -1.487 -5.750 11.457 1.00 95.69 87 ILE A N 1
ATOM 628 C CA . ILE A 1 87 ? -0.314 -5.281 12.196 1.00 95.69 87 ILE A CA 1
ATOM 629 C C . ILE A 1 87 ? -0.705 -5.146 13.676 1.00 95.69 87 ILE A C 1
ATOM 631 O O . ILE A 1 87 ? -1.614 -4.368 13.978 1.00 95.69 87 ILE A O 1
ATOM 635 N N . PRO A 1 88 ? -0.044 -5.867 14.601 1.00 93.50 88 PRO A N 1
ATOM 636 C CA . PRO A 1 88 ? -0.300 -5.733 16.032 1.00 93.50 88 PRO A CA 1
ATOM 637 C C . PRO A 1 88 ? 0.053 -4.336 16.550 1.00 93.50 88 PRO A C 1
ATOM 639 O O . PRO A 1 88 ? 0.977 -3.693 16.042 1.00 93.50 88 PRO A O 1
ATOM 642 N N . ALA A 1 89 ? -0.648 -3.875 17.589 1.00 92.31 89 ALA A N 1
ATOM 643 C CA . ALA A 1 89 ? -0.471 -2.533 18.146 1.00 92.31 89 ALA A CA 1
ATOM 644 C C . ALA A 1 89 ? 0.982 -2.269 18.580 1.00 92.31 89 ALA A C 1
ATOM 646 O O . ALA A 1 89 ? 1.528 -1.202 18.300 1.00 92.31 89 ALA A O 1
ATOM 647 N N . GLU A 1 90 ? 1.625 -3.272 19.173 1.00 95.88 90 GLU A N 1
ATOM 648 C CA . GLU A 1 90 ? 3.020 -3.262 19.611 1.00 95.88 90 GLU A CA 1
ATOM 649 C C . GLU A 1 90 ? 4.034 -3.138 18.460 1.00 95.88 90 GLU A C 1
ATOM 651 O O . GLU A 1 90 ? 5.162 -2.693 18.666 1.00 95.88 90 GLU A O 1
ATOM 656 N N . GLU A 1 91 ? 3.649 -3.492 17.229 1.00 95.31 91 GLU A N 1
ATOM 657 C CA . GLU A 1 91 ? 4.508 -3.371 16.048 1.00 95.31 91 GLU A CA 1
ATOM 658 C C . GLU A 1 91 ? 4.223 -2.127 15.206 1.00 95.31 91 GLU A C 1
ATOM 660 O O . GLU A 1 91 ? 5.057 -1.758 14.369 1.00 95.31 91 GLU A O 1
ATOM 665 N N . THR A 1 92 ? 3.063 -1.495 15.399 1.00 94.06 92 THR A N 1
ATOM 666 C CA . THR A 1 92 ? 2.548 -0.413 14.551 1.00 94.06 92 THR A CA 1
ATOM 667 C C . THR A 1 92 ? 3.575 0.688 14.341 1.00 94.06 92 THR A C 1
ATOM 669 O O . THR A 1 92 ? 3.902 1.009 13.200 1.00 94.06 92 THR A O 1
ATOM 672 N N . GLU A 1 93 ? 4.160 1.221 15.414 1.00 94.50 93 GLU A N 1
ATOM 673 C CA . GLU A 1 93 ? 5.121 2.320 15.308 1.00 94.50 93 GLU A CA 1
ATOM 674 C C . GLU A 1 93 ? 6.344 1.932 14.461 1.00 94.50 93 GLU A C 1
ATOM 676 O O . GLU A 1 93 ? 6.725 2.640 13.524 1.00 94.50 93 GLU A O 1
ATOM 681 N N . ARG A 1 94 ? 6.936 0.765 14.741 1.00 96.75 94 ARG A N 1
ATOM 682 C CA . ARG A 1 94 ? 8.090 0.241 13.999 1.00 96.75 94 ARG A CA 1
ATOM 683 C C . ARG A 1 94 ? 7.757 0.058 12.517 1.00 96.75 94 ARG A C 1
ATOM 685 O O . ARG A 1 94 ? 8.554 0.431 11.654 1.00 96.75 94 ARG A O 1
ATOM 692 N N . ARG A 1 95 ? 6.587 -0.509 12.213 1.00 96.19 95 ARG A N 1
ATOM 693 C CA . ARG A 1 95 ? 6.132 -0.776 10.839 1.00 96.19 95 ARG A CA 1
ATOM 694 C C . ARG A 1 95 ? 5.857 0.516 10.073 1.00 96.19 95 ARG A C 1
ATOM 696 O O . ARG A 1 95 ? 6.252 0.615 8.914 1.00 96.19 95 ARG A O 1
ATOM 703 N N . LEU A 1 96 ? 5.260 1.520 10.712 1.00 95.50 96 LEU A N 1
ATOM 704 C CA . LEU A 1 96 ? 5.014 2.827 10.098 1.00 95.50 96 LEU A CA 1
ATOM 705 C C . LEU A 1 96 ? 6.318 3.590 9.841 1.00 95.50 96 LEU A C 1
ATOM 707 O O . LEU A 1 96 ? 6.512 4.120 8.748 1.00 95.50 96 LEU A O 1
ATOM 711 N N . ARG A 1 97 ? 7.275 3.557 10.780 1.00 96.94 97 ARG A N 1
ATOM 712 C CA . ARG A 1 97 ? 8.626 4.104 10.551 1.00 96.94 97 ARG A CA 1
ATOM 713 C C . ARG A 1 97 ? 9.291 3.455 9.332 1.00 96.94 97 ARG A C 1
ATOM 715 O O . ARG A 1 97 ? 9.876 4.155 8.506 1.00 96.94 97 ARG A O 1
ATOM 722 N N . PHE A 1 98 ? 9.169 2.136 9.181 1.00 97.38 98 PHE A N 1
ATOM 723 C CA . PHE A 1 98 ? 9.671 1.427 8.002 1.00 97.38 98 PHE A CA 1
ATOM 724 C C . PHE A 1 98 ? 8.932 1.828 6.715 1.00 97.38 98 PHE A C 1
ATOM 726 O O . PHE A 1 98 ? 9.573 2.106 5.700 1.00 97.38 98 PHE A O 1
ATOM 733 N N . ALA A 1 99 ? 7.602 1.932 6.752 1.00 97.25 99 ALA A N 1
ATOM 734 C CA . ALA A 1 99 ? 6.790 2.367 5.616 1.00 97.25 99 ALA A CA 1
ATOM 735 C C . ALA A 1 99 ? 7.185 3.772 5.121 1.00 97.25 99 ALA A C 1
ATOM 737 O O . ALA A 1 99 ? 7.311 3.989 3.910 1.00 97.25 99 ALA A O 1
ATOM 738 N N . ARG A 1 100 ? 7.499 4.693 6.042 1.00 97.69 100 ARG A N 1
ATOM 739 C CA . ARG A 1 100 ? 8.038 6.024 5.728 1.00 97.69 100 ARG A CA 1
ATOM 740 C C . ARG A 1 100 ? 9.359 5.958 4.967 1.00 97.69 100 ARG A C 1
ATOM 742 O O . ARG A 1 100 ? 9.522 6.642 3.956 1.00 97.69 100 ARG A O 1
ATOM 749 N N . LEU A 1 101 ? 10.299 5.121 5.415 1.00 98.06 101 LEU A N 1
ATOM 750 C CA . LEU A 1 101 ? 11.583 4.927 4.725 1.00 98.06 101 LEU A CA 1
ATOM 751 C C . LEU A 1 101 ? 11.381 4.361 3.313 1.00 98.06 101 LEU A C 1
ATOM 753 O O . LEU A 1 101 ? 11.991 4.837 2.353 1.00 98.06 101 LEU A O 1
ATOM 757 N N . VAL A 1 102 ? 10.481 3.385 3.171 1.00 97.56 102 VAL A N 1
ATOM 758 C CA . VAL A 1 102 ? 10.115 2.809 1.872 1.00 97.56 102 VAL A CA 1
ATOM 759 C C . VAL A 1 102 ? 9.528 3.873 0.942 1.00 97.56 102 VAL A C 1
ATOM 761 O O . VAL A 1 102 ? 9.918 3.930 -0.226 1.00 97.56 102 VAL A O 1
ATOM 764 N N . ARG A 1 103 ? 8.646 4.750 1.440 1.00 97.06 103 ARG A N 1
ATOM 765 C CA . ARG A 1 103 ? 8.087 5.850 0.643 1.00 97.06 103 ARG A CA 1
ATOM 766 C C . ARG A 1 103 ? 9.170 6.780 0.108 1.00 97.06 103 ARG A C 1
ATOM 768 O O . ARG A 1 103 ? 9.198 7.020 -1.098 1.00 97.06 103 ARG A O 1
ATOM 775 N N . VAL A 1 104 ? 10.061 7.255 0.980 1.00 97.38 104 VAL A N 1
ATOM 776 C CA . VAL A 1 104 ? 11.162 8.153 0.592 1.00 97.38 104 VAL A CA 1
ATOM 777 C C . VAL A 1 104 ? 12.042 7.498 -0.477 1.00 97.38 104 VAL A C 1
ATOM 779 O O . VAL A 1 104 ? 12.368 8.125 -1.484 1.00 97.38 104 VAL A O 1
ATOM 782 N N . SER A 1 105 ? 12.362 6.209 -0.315 1.00 95.38 105 SER A N 1
ATOM 783 C CA . SER A 1 105 ? 13.137 5.451 -1.304 1.00 95.38 105 SER A CA 1
ATOM 784 C C . SER A 1 105 ? 12.433 5.360 -2.666 1.00 95.38 105 SER A C 1
ATOM 786 O O . SER A 1 105 ? 13.061 5.591 -3.701 1.00 95.38 105 SER A O 1
ATOM 788 N N . ILE A 1 106 ? 11.127 5.064 -2.692 1.00 92.94 106 ILE A N 1
ATOM 789 C CA . ILE A 1 106 ? 10.355 5.004 -3.944 1.00 92.94 106 ILE A CA 1
ATOM 790 C C . ILE A 1 106 ? 10.307 6.368 -4.628 1.00 92.94 106 ILE A C 1
ATOM 792 O O . ILE A 1 106 ? 10.473 6.439 -5.843 1.00 92.94 106 ILE A O 1
ATOM 796 N N . GLU A 1 107 ? 10.067 7.441 -3.876 1.00 93.19 107 GLU A N 1
ATOM 797 C CA . GLU A 1 107 ? 9.978 8.798 -4.423 1.00 93.19 107 GLU A CA 1
ATOM 798 C C . GLU A 1 107 ? 11.307 9.229 -5.057 1.00 93.19 107 GLU A C 1
ATOM 800 O O . GLU A 1 107 ? 11.303 9.728 -6.187 1.00 93.19 107 GLU A O 1
ATOM 805 N N . GLY A 1 108 ? 12.432 8.938 -4.394 1.00 93.94 108 GLY A N 1
ATOM 806 C CA . GLY A 1 108 ? 13.775 9.167 -4.932 1.00 93.94 108 GLY A CA 1
ATOM 807 C C . GLY A 1 108 ? 14.038 8.381 -6.219 1.00 93.94 108 GLY A C 1
ATOM 808 O O . GLY A 1 108 ? 14.385 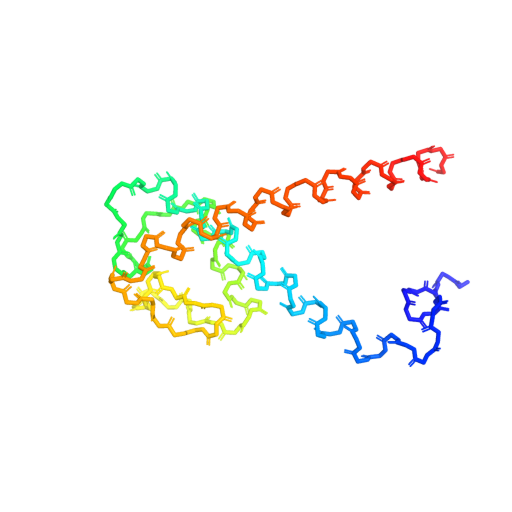8.968 -7.246 1.00 93.94 108 GLY A O 1
ATOM 809 N N . ASN A 1 109 ? 13.784 7.069 -6.206 1.00 90.50 109 ASN A N 1
ATOM 810 C CA . ASN A 1 109 ? 13.974 6.215 -7.383 1.00 90.50 109 ASN A CA 1
ATOM 811 C C . ASN A 1 109 ? 13.083 6.643 -8.552 1.00 90.50 109 ASN A C 1
ATOM 813 O O . ASN A 1 109 ? 13.537 6.724 -9.691 1.00 90.50 109 ASN A O 1
ATOM 817 N N . ALA A 1 110 ? 11.820 6.973 -8.281 1.00 90.44 110 ALA A N 1
ATOM 818 C CA . ALA A 1 110 ? 10.899 7.444 -9.304 1.00 90.44 110 ALA A CA 1
ATOM 819 C C . ALA A 1 110 ? 11.354 8.787 -9.900 1.00 90.44 110 ALA A C 1
ATOM 821 O O . ALA A 1 110 ? 11.208 9.002 -11.104 1.00 90.44 110 ALA A O 1
ATOM 822 N N . GLY A 1 111 ? 11.923 9.680 -9.082 1.00 92.12 111 GLY A N 1
ATOM 823 C CA . GLY A 1 111 ? 12.555 10.918 -9.539 1.00 92.12 111 GLY A CA 1
ATOM 824 C C . GLY A 1 111 ? 13.711 10.657 -10.505 1.00 92.12 111 GLY A C 1
ATOM 825 O O . GLY A 1 111 ? 13.705 11.193 -11.615 1.00 92.12 111 GLY A O 1
ATOM 826 N N . LEU A 1 112 ? 14.638 9.774 -10.124 1.00 91.69 112 LEU A N 1
ATOM 827 C CA . LEU A 1 112 ? 15.775 9.381 -10.958 1.00 91.69 112 LEU A CA 1
ATOM 828 C C . LEU A 1 112 ? 15.323 8.749 -12.281 1.00 91.69 112 LEU A C 1
ATOM 830 O O . LEU A 1 112 ? 15.757 9.185 -13.346 1.00 91.69 112 LEU A O 1
ATOM 834 N N . CYS A 1 113 ? 14.413 7.771 -12.236 1.00 91.50 113 CYS A N 1
ATOM 835 C CA . CYS A 1 113 ? 13.896 7.107 -13.433 1.00 91.50 113 CYS A CA 1
ATOM 836 C C . CYS A 1 113 ? 13.244 8.101 -14.402 1.00 91.50 113 CYS A C 1
ATOM 838 O O . CYS A 1 113 ? 13.517 8.053 -15.600 1.00 91.50 113 CYS A O 1
ATOM 840 N N . ARG A 1 114 ? 12.420 9.035 -13.901 1.00 91.88 114 ARG A N 1
ATOM 841 C CA . ARG A 1 114 ? 11.835 10.097 -14.738 1.00 91.88 114 ARG A CA 1
ATOM 842 C C . ARG A 1 114 ? 12.909 10.988 -15.362 1.00 91.88 114 ARG A C 1
ATOM 844 O O . ARG A 1 114 ? 12.770 11.357 -16.525 1.00 91.88 114 ARG A O 1
ATOM 851 N N . GLY A 1 115 ? 13.964 11.315 -14.614 1.00 91.69 115 GLY A N 1
ATOM 852 C CA . GLY A 1 115 ? 15.113 12.067 -15.121 1.00 91.69 115 GLY A CA 1
ATOM 853 C C . GLY A 1 115 ? 15.819 11.345 -16.269 1.00 91.69 115 GLY A C 1
ATOM 854 O O . GLY A 1 115 ? 15.971 11.915 -17.343 1.00 91.69 115 GLY A O 1
ATOM 855 N N . LEU A 1 116 ? 16.158 10.066 -16.081 1.00 92.81 116 LEU A N 1
ATOM 856 C CA . LEU A 1 116 ? 16.810 9.240 -17.103 1.00 92.81 116 LEU A CA 1
ATOM 857 C C . LEU A 1 116 ? 15.958 9.093 -18.370 1.00 92.81 116 LEU A C 1
ATOM 859 O O . LEU A 1 116 ? 16.476 9.221 -19.478 1.00 92.81 116 LEU A O 1
ATOM 863 N N . LEU A 1 117 ? 14.650 8.857 -18.219 1.00 89.31 117 LEU A N 1
ATOM 864 C CA . LEU A 1 117 ? 13.726 8.775 -19.352 1.00 89.31 117 LEU A CA 1
ATOM 865 C C . LEU A 1 117 ? 13.657 10.098 -20.114 1.00 89.31 117 LEU A C 1
ATOM 867 O O . LEU A 1 117 ? 13.702 10.092 -21.341 1.00 89.31 117 LEU A O 1
ATOM 871 N N . ARG A 1 118 ? 13.603 11.229 -19.402 1.00 91.44 118 ARG A N 1
ATOM 872 C CA . ARG A 1 118 ? 13.620 12.551 -20.030 1.00 91.44 118 ARG A CA 1
ATOM 873 C C . ARG A 1 118 ? 14.912 12.770 -20.807 1.00 91.44 118 ARG A C 1
ATOM 875 O O . ARG A 1 118 ? 14.833 13.130 -21.966 1.00 91.44 118 ARG A O 1
ATOM 882 N N . THR A 1 119 ? 16.079 12.492 -20.230 1.00 91.00 119 THR A N 1
ATOM 883 C CA . THR A 1 119 ? 17.359 12.638 -20.944 1.00 91.00 119 THR A CA 1
ATOM 884 C C . THR A 1 119 ? 17.437 11.744 -22.183 1.00 91.00 119 THR A C 1
ATOM 886 O O . THR A 1 119 ? 17.983 12.150 -23.202 1.00 91.00 119 THR A O 1
ATOM 889 N N . ARG A 1 120 ? 16.883 10.528 -22.115 1.00 86.06 120 ARG A N 1
ATOM 890 C CA . ARG A 1 120 ? 16.934 9.558 -23.216 1.00 86.06 120 ARG A CA 1
ATOM 891 C C . ARG A 1 120 ? 15.959 9.865 -24.356 1.00 86.06 120 ARG A C 1
ATOM 893 O O . ARG A 1 120 ? 16.262 9.530 -25.498 1.00 86.0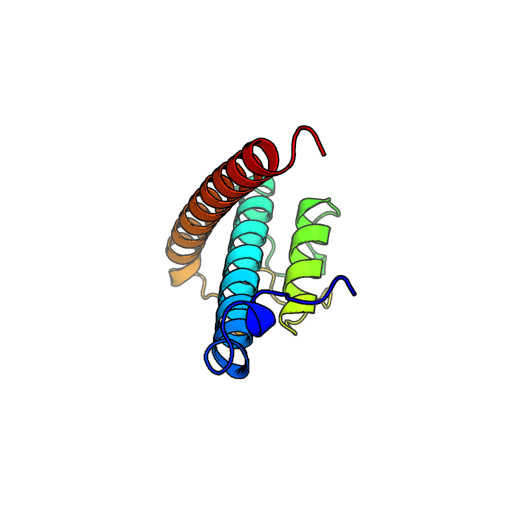6 120 ARG A O 1
ATOM 900 N N . TYR A 1 121 ? 14.791 10.426 -24.047 1.00 87.00 121 TYR A N 1
ATOM 901 C CA . TYR A 1 121 ? 13.687 10.565 -25.004 1.00 87.00 121 TYR A CA 1
ATOM 902 C C . TYR A 1 121 ? 13.259 12.009 -25.286 1.00 87.00 121 TYR A C 1
ATOM 904 O O . TYR A 1 121 ? 12.487 12.220 -26.215 1.00 87.00 121 TYR A O 1
ATOM 912 N N . ALA A 1 122 ? 13.740 13.011 -24.544 1.00 72.50 122 ALA A N 1
ATOM 913 C CA . ALA A 1 122 ? 13.458 14.409 -24.862 1.00 72.50 122 ALA A CA 1
ATOM 914 C C . ALA A 1 122 ? 14.185 14.790 -26.161 1.00 72.50 122 ALA A C 1
ATOM 916 O O . ALA A 1 122 ? 15.397 14.987 -26.161 1.00 72.50 122 ALA A O 1
ATOM 917 N N . GLY A 1 123 ? 13.442 14.847 -27.267 1.00 66.19 123 GLY A N 1
ATOM 918 C CA . GLY A 1 123 ? 13.968 15.126 -28.607 1.00 66.19 123 GLY A CA 1
ATOM 919 C C . GLY A 1 123 ? 13.653 14.056 -29.657 1.00 66.19 123 GLY A C 1
ATOM 920 O O . GLY A 1 123 ? 14.063 14.223 -30.802 1.00 66.19 123 GLY A O 1
ATOM 921 N N . ARG A 1 124 ? 12.945 12.978 -29.291 1.00 55.09 124 ARG A N 1
ATOM 922 C CA . ARG A 1 124 ? 12.200 12.149 -30.251 1.00 55.09 124 ARG A CA 1
ATOM 923 C C . ARG A 1 124 ? 10.754 12.604 -30.355 1.00 55.09 124 ARG A C 1
ATOM 925 O O . ARG A 1 124 ? 10.225 13.073 -29.324 1.00 55.09 124 ARG A O 1
#

Organism: NCBI:txid2070368